Protein AF-A0A3N0ZVV1-F1 (afdb_monomer_lite)

Secondary structure (DSSP, 8-state):
----SSS-B-TTSPBPP-------SSS-EE-TT-EE-S-TT-TTSEEPPTT-EE--

Sequence (56 aa):
MAKNDTYIVDDKGNFSDWIELYNSSDAEVSLSGYYLTDNFDTLNMWKMPTGTGIPA

Radius of gyration: 14.26 Å; chains: 1; bounding box: 24×33×29 Å

Foldseek 3Di:
DDPQPDDDAPPVRDDDDDDDDADPDQAKDDQQQAADDPDPVDRHPGGDHHPDIHGD

pLDDT: mean 85.62, std 15.95, range [43.16, 98.06]

Structure (mmCIF, N/CA/C/O backbone):
data_AF-A0A3N0ZVV1-F1
#
_entry.id   AF-A0A3N0ZVV1-F1
#
loop_
_atom_site.group_PDB
_atom_site.id
_atom_site.type_symbol
_atom_site.label_atom_id
_atom_site.label_alt_id
_atom_site.label_comp_id
_atom_site.label_asym_id
_atom_site.label_entity_id
_atom_site.label_seq_id
_atom_site.pdbx_PDB_ins_code
_atom_site.Cartn_x
_atom_site.Cartn_y
_atom_site.Cartn_z
_atom_site.occupancy
_atom_site.B_iso_or_equiv
_atom_site.auth_seq_id
_atom_site.auth_comp_id
_atom_site.auth_asym_id
_atom_site.auth_atom_id
_atom_site.pdbx_PDB_model_num
ATOM 1 N N . MET A 1 1 ? -4.538 7.442 -16.151 1.00 45.59 1 MET A N 1
ATOM 2 C CA . MET A 1 1 ? -3.348 8.270 -1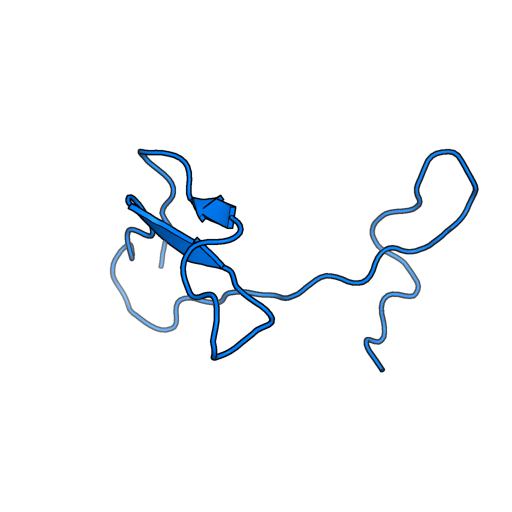5.863 1.00 45.59 1 MET A CA 1
ATOM 3 C C . MET A 1 1 ? -3.585 8.918 -14.516 1.00 45.59 1 MET A C 1
ATOM 5 O O . MET A 1 1 ? -4.709 9.367 -14.295 1.00 45.59 1 MET A O 1
ATOM 9 N N . ALA A 1 2 ? -2.616 8.862 -13.604 1.00 43.16 2 ALA A N 1
ATOM 10 C CA . ALA A 1 2 ? -2.770 9.442 -12.274 1.00 43.16 2 ALA A CA 1
ATOM 11 C C . ALA A 1 2 ? -2.927 10.974 -12.383 1.00 43.16 2 ALA A C 1
ATOM 13 O O . ALA A 1 2 ? -2.287 11.604 -13.221 1.00 43.16 2 ALA A O 1
ATOM 14 N N . LYS A 1 3 ? -3.837 11.568 -11.599 1.00 53.12 3 LYS A N 1
ATOM 15 C CA . LYS A 1 3 ? -4.127 13.017 -11.583 1.00 53.12 3 LYS A CA 1
ATOM 16 C C . LYS A 1 3 ? -3.286 13.714 -10.510 1.00 53.12 3 LYS A C 1
ATOM 18 O O . LYS A 1 3 ? -3.812 14.254 -9.540 1.00 53.12 3 LYS A O 1
ATOM 23 N N . ASN A 1 4 ? -1.972 13.662 -10.662 1.00 55.66 4 ASN A N 1
ATOM 24 C CA . ASN A 1 4 ? -1.038 14.163 -9.658 1.00 55.66 4 ASN A CA 1
ATOM 25 C C . ASN A 1 4 ? -0.569 15.576 -10.026 1.00 55.66 4 ASN A C 1
ATOM 27 O O . ASN A 1 4 ? 0.610 15.791 -10.270 1.00 55.66 4 ASN A O 1
ATOM 31 N N . ASP A 1 5 ? -1.495 16.537 -10.086 1.00 55.94 5 ASP A N 1
ATOM 32 C CA . ASP A 1 5 ? -1.219 17.893 -10.593 1.00 55.94 5 ASP A CA 1
ATOM 33 C C . ASP A 1 5 ? -0.562 18.836 -9.554 1.00 55.94 5 ASP A C 1
ATOM 35 O O . ASP A 1 5 ? -0.240 19.976 -9.890 1.00 55.94 5 ASP A O 1
ATOM 39 N N . THR A 1 6 ? -0.396 18.429 -8.281 1.00 57.88 6 THR A N 1
ATOM 40 C CA . THR A 1 6 ? -0.073 19.396 -7.202 1.00 57.88 6 THR A CA 1
ATOM 41 C C . THR A 1 6 ? 0.854 18.945 -6.066 1.00 57.88 6 THR A C 1
ATOM 43 O O . THR A 1 6 ? 1.206 19.794 -5.250 1.00 57.88 6 THR A O 1
ATOM 46 N N . TYR A 1 7 ? 1.257 17.672 -5.950 1.00 55.56 7 TYR A N 1
ATOM 47 C CA . TYR A 1 7 ? 1.772 17.178 -4.656 1.00 55.56 7 TYR A CA 1
ATOM 48 C C . TYR A 1 7 ? 3.299 17.141 -4.490 1.00 55.56 7 TYR A C 1
ATOM 50 O O . TYR A 1 7 ? 3.798 17.678 -3.503 1.00 55.56 7 TYR A O 1
ATOM 58 N N . ILE A 1 8 ? 4.062 16.529 -5.403 1.00 60.81 8 ILE A N 1
ATOM 59 C CA . ILE A 1 8 ? 5.529 16.443 -5.278 1.00 60.81 8 ILE A CA 1
ATOM 60 C C . ILE A 1 8 ? 6.165 16.636 -6.653 1.00 60.81 8 ILE A C 1
ATOM 62 O O . ILE A 1 8 ? 5.965 15.821 -7.554 1.00 60.81 8 ILE A O 1
ATOM 66 N N . VAL A 1 9 ? 6.918 17.727 -6.792 1.00 67.38 9 VAL A N 1
ATOM 67 C CA . VAL A 1 9 ? 7.729 18.017 -7.972 1.00 67.38 9 VAL A CA 1
ATOM 68 C C . VAL A 1 9 ? 9.165 17.573 -7.700 1.00 67.38 9 VAL A C 1
ATOM 70 O O . VAL A 1 9 ? 9.702 17.850 -6.625 1.00 67.38 9 VAL A O 1
ATOM 73 N N . ASP A 1 10 ? 9.771 16.848 -8.635 1.00 71.44 10 ASP A N 1
ATOM 74 C CA . ASP A 1 10 ? 11.195 16.531 -8.554 1.00 71.44 10 ASP A CA 1
ATOM 75 C C . ASP A 1 10 ? 12.059 17.786 -8.804 1.00 71.44 10 ASP A C 1
ATOM 77 O O . ASP A 1 10 ? 11.569 18.870 -9.137 1.00 71.44 10 ASP A O 1
ATOM 81 N N . ASP A 1 11 ? 13.376 17.644 -8.655 1.00 74.44 11 ASP A N 1
ATOM 82 C CA . ASP A 1 11 ? 14.364 18.703 -8.892 1.00 7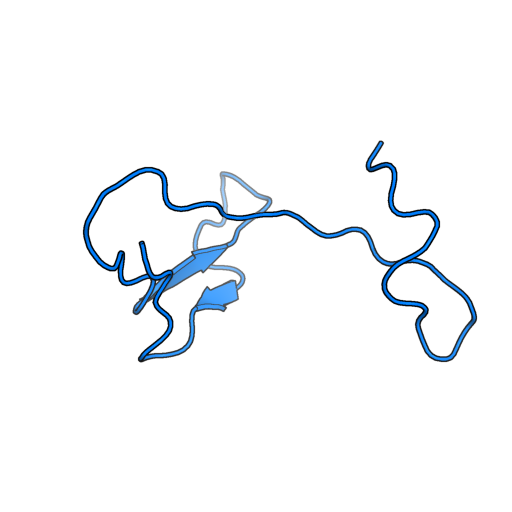4.44 11 ASP A CA 1
ATOM 83 C C . ASP A 1 11 ? 14.392 19.222 -10.345 1.00 74.44 11 ASP A C 1
ATOM 85 O O . ASP A 1 11 ? 15.045 20.227 -10.637 1.00 74.44 11 ASP A O 1
ATOM 89 N N . LYS A 1 12 ? 13.669 18.559 -11.254 1.00 76.00 12 LYS A N 1
ATOM 90 C CA . LYS A 1 12 ? 13.562 18.870 -12.681 1.00 76.00 12 LYS A CA 1
ATOM 91 C C . LYS A 1 12 ? 12.186 19.398 -13.082 1.00 76.00 12 LYS A C 1
ATOM 93 O O . LYS A 1 12 ? 11.983 19.672 -14.264 1.00 76.00 12 LYS A O 1
ATOM 98 N N . GLY A 1 13 ? 11.262 19.586 -12.141 1.00 72.94 13 GLY A N 1
ATOM 99 C CA . GLY A 1 13 ? 9.929 20.102 -12.444 1.00 72.94 13 GLY A CA 1
ATOM 100 C C . GLY A 1 13 ? 8.911 19.032 -12.857 1.00 72.94 13 GLY A C 1
ATOM 101 O O . GLY A 1 13 ? 7.822 19.398 -13.297 1.00 72.94 13 GLY A O 1
ATOM 102 N N . ASN A 1 14 ? 9.232 17.738 -12.739 1.00 73.81 14 ASN A N 1
ATOM 103 C CA . ASN A 1 14 ? 8.319 16.653 -13.097 1.00 73.81 14 ASN A CA 1
ATOM 104 C C . ASN A 1 14 ? 7.498 16.189 -11.897 1.00 73.81 14 ASN A C 1
ATOM 106 O O . ASN A 1 14 ? 8.002 16.054 -10.780 1.00 73.81 14 ASN A O 1
ATOM 110 N N . PHE A 1 15 ? 6.244 15.846 -12.164 1.00 71.44 15 PHE A N 1
ATOM 111 C CA . PHE A 1 15 ? 5.398 15.134 -11.219 1.00 71.44 15 PHE A CA 1
ATOM 112 C C . PHE A 1 15 ? 5.634 13.640 -11.390 1.00 71.44 15 PHE A C 1
ATOM 114 O O . PHE A 1 15 ? 5.396 13.086 -12.463 1.00 71.44 15 PHE A O 1
ATOM 121 N N . SER A 1 16 ? 6.131 12.995 -10.340 1.00 71.19 16 SER A N 1
ATOM 122 C CA . SER A 1 16 ? 6.244 11.539 -10.339 1.00 71.19 16 SER A CA 1
ATOM 123 C C . SER A 1 16 ? 4.867 10.909 -10.157 1.00 71.19 16 SER A C 1
ATOM 125 O O . SER A 1 16 ? 4.042 11.383 -9.366 1.00 71.19 16 SER A O 1
ATOM 127 N N . ASP A 1 17 ? 4.630 9.811 -10.870 1.00 74.06 17 ASP A N 1
ATOM 128 C CA . ASP A 1 17 ? 3.501 8.945 -10.566 1.00 74.06 17 ASP A CA 1
ATOM 129 C C . ASP A 1 17 ? 3.682 8.354 -9.163 1.00 74.06 17 ASP A C 1
ATOM 131 O O . ASP A 1 17 ? 4.780 7.972 -8.755 1.00 74.06 17 ASP A O 1
ATOM 135 N N . TRP A 1 18 ? 2.587 8.287 -8.416 1.00 79.44 18 TRP A N 1
ATOM 136 C CA . TRP A 1 18 ? 2.537 7.661 -7.102 1.00 79.44 18 TRP A CA 1
ATOM 137 C C . TRP A 1 18 ? 1.269 6.818 -6.992 1.00 79.44 18 TRP A C 1
ATOM 139 O O . TRP A 1 18 ? 0.292 7.034 -7.717 1.00 79.44 18 TRP A O 1
ATOM 149 N N . ILE A 1 19 ? 1.310 5.842 -6.092 1.00 84.88 19 ILE A N 1
ATOM 150 C CA . ILE A 1 19 ? 0.166 5.012 -5.720 1.00 84.88 19 ILE A CA 1
ATOM 151 C C . ILE A 1 19 ? -0.165 5.254 -4.251 1.00 84.88 19 ILE A C 1
ATOM 153 O O . ILE A 1 19 ? 0.738 5.443 -3.434 1.00 84.88 19 ILE A O 1
ATOM 157 N N . GLU A 1 20 ? -1.452 5.238 -3.916 1.00 88.50 20 GLU A N 1
ATOM 158 C CA . GLU A 1 20 ? -1.920 5.334 -2.535 1.00 88.50 20 GLU A CA 1
ATOM 159 C C . GLU A 1 20 ? -2.221 3.946 -1.977 1.00 88.50 20 GLU A C 1
ATOM 161 O O . GLU A 1 20 ? -2.879 3.137 -2.635 1.00 88.50 20 GLU A O 1
ATOM 166 N N . LEU A 1 21 ? -1.784 3.687 -0.745 1.00 91.25 21 LEU A N 1
ATOM 167 C CA . LEU A 1 21 ? -2.220 2.538 0.038 1.00 91.25 21 LEU A CA 1
ATOM 168 C C . LEU A 1 21 ? -3.033 3.053 1.224 1.00 91.25 21 LEU A C 1
ATOM 170 O O . LEU A 1 21 ? -2.518 3.801 2.051 1.00 91.25 21 LEU A O 1
ATOM 174 N N . TYR A 1 22 ? -4.294 2.636 1.301 1.00 93.81 22 TYR A N 1
ATOM 175 C CA . TYR A 1 22 ? -5.209 2.988 2.382 1.00 93.81 22 TYR A CA 1
ATOM 176 C C . TYR A 1 22 ? -5.597 1.737 3.172 1.00 93.81 22 TYR A C 1
ATOM 178 O O . TYR A 1 22 ? -5.947 0.707 2.592 1.00 93.81 22 TYR A O 1
ATOM 186 N N . ASN A 1 23 ? -5.544 1.840 4.498 1.00 96.19 23 ASN A N 1
ATOM 187 C CA . ASN A 1 23 ? -6.013 0.808 5.410 1.00 96.19 23 ASN A CA 1
ATOM 188 C C . ASN A 1 23 ? -7.455 1.118 5.826 1.00 96.19 23 ASN A C 1
ATOM 190 O O . ASN A 1 23 ? -7.706 2.102 6.509 1.00 96.19 23 ASN A O 1
ATOM 194 N N . SER A 1 24 ? -8.400 0.271 5.421 1.00 97.00 24 SER A N 1
ATOM 195 C C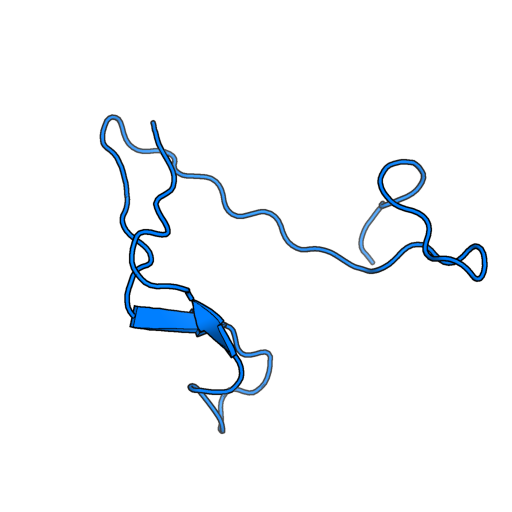A . SER A 1 24 ? -9.822 0.433 5.749 1.00 97.00 24 SER A CA 1
ATOM 196 C C . SER A 1 24 ? -10.252 -0.295 7.029 1.00 97.00 24 SER A C 1
ATOM 198 O O . SER A 1 24 ? -11.452 -0.447 7.261 1.00 97.00 24 SER A O 1
ATOM 200 N N . SER A 1 25 ? -9.309 -0.852 7.789 1.00 96.69 25 SER A N 1
ATOM 201 C CA . SER A 1 25 ? -9.585 -1.554 9.046 1.00 96.69 25 SER A CA 1
ATOM 202 C C . SER A 1 25 ? -9.467 -0.621 10.254 1.00 96.69 25 SER A C 1
ATOM 204 O O . SER A 1 25 ? -9.061 0.528 10.127 1.00 96.69 25 SER A O 1
ATOM 206 N N . ASP A 1 26 ? -9.838 -1.117 11.431 1.00 97.56 26 ASP A N 1
ATOM 207 C CA . ASP A 1 26 ? -9.742 -0.417 12.716 1.00 97.56 26 ASP A CA 1
ATOM 208 C C . ASP A 1 26 ? -8.441 -0.724 13.484 1.00 97.56 26 ASP A C 1
ATOM 210 O O . ASP A 1 26 ? -8.282 -0.320 14.637 1.00 97.56 26 ASP A O 1
ATOM 214 N N . ALA A 1 27 ? -7.496 -1.421 12.849 1.00 97.94 27 ALA A N 1
ATOM 215 C CA . ALA A 1 27 ? -6.212 -1.801 13.423 1.00 97.94 27 ALA A CA 1
ATOM 216 C C . ALA A 1 27 ? -5.056 -1.482 12.466 1.00 97.94 27 ALA A C 1
ATOM 218 O O . ALA A 1 27 ? -5.236 -1.399 11.255 1.00 97.94 27 ALA A O 1
ATOM 219 N N . GLU A 1 28 ? -3.843 -1.334 13.001 1.00 97.44 28 GLU A N 1
ATOM 220 C CA . GLU A 1 28 ? -2.649 -1.135 12.177 1.00 97.44 28 GLU A CA 1
ATOM 221 C C . GLU A 1 28 ? -2.368 -2.362 11.293 1.00 97.44 28 GLU A C 1
ATOM 223 O O . GLU A 1 28 ? -2.327 -3.500 11.770 1.00 97.44 28 GLU A O 1
ATOM 228 N N . VAL A 1 29 ? -2.110 -2.123 10.005 1.00 97.94 29 VAL A N 1
ATOM 229 C CA . VAL A 1 29 ? -1.662 -3.146 9.054 1.00 97.94 29 VAL A CA 1
ATOM 230 C C . VAL A 1 29 ? -0.162 -3.002 8.827 1.00 97.94 29 VAL A C 1
ATOM 232 O O . VAL A 1 29 ? 0.304 -2.022 8.246 1.00 97.94 29 VAL A O 1
ATOM 235 N N . SER A 1 30 ? 0.607 -4.006 9.250 1.00 97.44 30 SER A N 1
ATOM 236 C CA . SER A 1 30 ? 2.048 -4.055 8.989 1.00 97.44 30 SER A CA 1
ATOM 237 C C . SER A 1 30 ? 2.333 -4.480 7.550 1.00 97.44 30 SER A C 1
ATOM 239 O O . SER A 1 30 ? 1.879 -5.530 7.097 1.00 97.44 30 SER A O 1
ATOM 241 N N . LEU A 1 31 ? 3.156 -3.692 6.859 1.00 96.94 31 LEU A N 1
ATOM 242 C CA . LEU A 1 31 ? 3.717 -4.004 5.543 1.00 96.94 31 LEU A CA 1
ATOM 243 C C . LEU A 1 31 ? 5.155 -4.531 5.638 1.00 96.94 31 LEU A C 1
ATOM 245 O O . LEU A 1 31 ? 5.837 -4.691 4.627 1.00 96.94 31 LEU A O 1
ATOM 249 N N . SER A 1 32 ? 5.648 -4.807 6.845 1.00 97.25 32 SER A N 1
ATOM 250 C CA . SER A 1 32 ? 7.022 -5.271 7.043 1.00 97.25 32 SER A CA 1
ATOM 251 C C . SER A 1 32 ? 7.27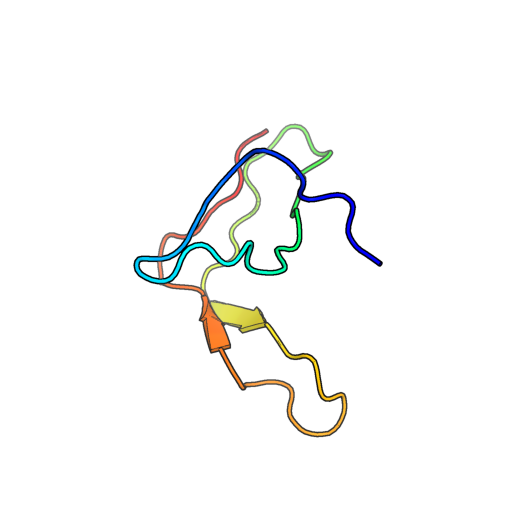9 -6.573 6.282 1.00 97.25 32 SER A C 1
ATOM 253 O O . SER A 1 32 ? 6.618 -7.583 6.509 1.00 97.25 32 SER A O 1
ATOM 255 N N . GLY A 1 33 ? 8.266 -6.559 5.382 1.00 95.56 33 GLY A N 1
ATOM 256 C CA . GLY A 1 33 ? 8.622 -7.727 4.570 1.00 95.56 33 GLY A CA 1
ATOM 257 C C . GLY A 1 33 ? 7.758 -7.951 3.326 1.00 95.56 33 GLY A C 1
ATOM 258 O O . GLY A 1 33 ? 8.033 -8.896 2.589 1.00 95.56 33 GLY A O 1
ATOM 259 N N . TYR A 1 34 ? 6.775 -7.086 3.061 1.00 96.94 34 TYR A N 1
ATOM 260 C CA . TYR A 1 34 ? 6.039 -7.072 1.798 1.00 96.94 34 TYR A CA 1
ATOM 261 C C . TYR A 1 34 ? 6.906 -6.499 0.675 1.00 96.94 34 TYR A C 1
ATOM 263 O O . TYR A 1 34 ? 7.929 -5.849 0.918 1.00 96.94 34 TYR A O 1
ATOM 271 N N . TYR A 1 35 ? 6.473 -6.734 -0.562 1.00 97.12 35 TYR A N 1
ATOM 272 C CA . TYR A 1 35 ? 7.123 -6.214 -1.754 1.00 97.12 35 TYR A CA 1
ATOM 273 C C . TYR A 1 35 ? 6.127 -5.470 -2.643 1.00 97.12 35 TYR A C 1
ATOM 275 O O . TYR A 1 35 ? 4.974 -5.881 -2.767 1.00 97.12 35 TYR A O 1
ATOM 283 N N . LEU A 1 36 ? 6.591 -4.391 -3.271 1.00 94.94 36 LEU A N 1
ATOM 284 C CA . LEU A 1 36 ? 5.911 -3.729 -4.377 1.00 94.94 36 LEU A CA 1
ATOM 285 C C . LEU A 1 36 ? 6.543 -4.194 -5.690 1.00 94.94 36 LEU A C 1
ATOM 287 O O . LEU A 1 36 ? 7.771 -4.248 -5.814 1.00 94.94 36 LEU A O 1
ATOM 291 N N . THR A 1 37 ? 5.694 -4.520 -6.657 1.00 95.50 37 THR A N 1
ATOM 292 C CA . THR A 1 37 ? 6.089 -4.894 -8.013 1.00 95.50 37 THR A CA 1
ATOM 293 C C . THR A 1 37 ? 5.075 -4.366 -9.022 1.00 95.50 37 THR A C 1
ATOM 295 O O . THR A 1 37 ? 3.883 -4.285 -8.722 1.00 95.50 37 THR A O 1
ATOM 298 N N . ASP A 1 38 ? 5.551 -4.030 -10.214 1.00 94.00 38 ASP A N 1
ATOM 299 C CA . ASP A 1 38 ? 4.751 -3.777 -11.414 1.00 94.00 38 ASP A CA 1
ATOM 300 C C . ASP A 1 38 ? 4.855 -4.929 -12.436 1.00 94.00 38 ASP A C 1
ATOM 302 O O . ASP A 1 38 ? 4.248 -4.875 -13.506 1.00 94.00 38 ASP A O 1
ATOM 306 N N . ASN A 1 39 ? 5.584 -5.997 -12.094 1.00 95.81 39 ASN A N 1
ATOM 307 C CA . ASN A 1 39 ? 5.820 -7.161 -12.935 1.00 95.81 39 ASN A CA 1
ATOM 308 C C . ASN A 1 39 ? 5.375 -8.452 -12.229 1.00 95.81 39 ASN A C 1
ATOM 310 O O . ASN A 1 39 ? 5.985 -8.894 -11.252 1.00 95.81 39 ASN A O 1
ATOM 314 N N . PHE A 1 40 ? 4.351 -9.111 -12.775 1.00 95.56 40 PHE A N 1
ATOM 315 C CA . PHE A 1 40 ? 3.814 -10.364 -12.232 1.00 95.56 40 PHE A CA 1
ATOM 316 C C . PHE A 1 40 ? 4.816 -11.526 -12.232 1.00 95.56 40 PHE A C 1
ATOM 318 O O . PHE A 1 40 ? 4.694 -12.421 -11.398 1.00 95.56 40 PHE A O 1
ATOM 325 N N . ASP A 1 41 ? 5.830 -11.494 -13.099 1.00 98.06 41 ASP A N 1
ATOM 326 C CA . ASP A 1 41 ? 6.892 -12.503 -13.122 1.00 98.06 41 ASP A CA 1
ATOM 327 C C . ASP A 1 41 ? 7.999 -12.214 -12.091 1.00 98.06 41 ASP A C 1
ATOM 329 O O . ASP A 1 41 ? 8.812 -13.086 -11.788 1.00 98.06 41 ASP A O 1
ATOM 333 N N . THR A 1 42 ? 8.055 -10.995 -11.534 1.00 97.25 42 THR A N 1
ATOM 334 C CA . THR A 1 42 ? 9.089 -10.569 -10.575 1.00 97.25 42 THR A CA 1
ATOM 335 C C . THR A 1 42 ? 8.459 -9.932 -9.340 1.00 97.25 42 THR A C 1
ATOM 337 O O . THR A 1 42 ? 8.354 -8.716 -9.222 1.00 97.25 42 THR A O 1
ATOM 340 N N . LEU A 1 43 ? 8.066 -10.749 -8.365 1.00 96.12 43 LEU A N 1
ATOM 341 C CA . LEU A 1 43 ? 7.298 -10.278 -7.203 1.00 96.12 43 LEU A CA 1
ATOM 342 C C . LEU A 1 43 ? 8.114 -9.544 -6.123 1.00 96.12 43 LEU A C 1
ATOM 344 O O . LEU A 1 43 ? 7.539 -9.072 -5.149 1.00 96.12 43 LEU A O 1
ATOM 348 N N . ASN A 1 44 ? 9.439 -9.449 -6.259 1.00 96.50 44 ASN A N 1
ATOM 349 C CA . ASN A 1 44 ? 10.346 -8.995 -5.199 1.00 96.50 44 ASN A CA 1
ATOM 350 C C . ASN A 1 44 ? 11.166 -7.733 -5.543 1.00 96.50 44 ASN A C 1
ATOM 352 O O . ASN A 1 44 ? 12.264 -7.562 -5.01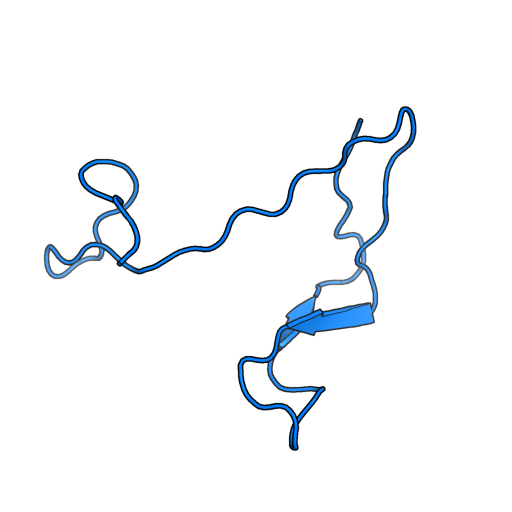4 1.00 96.50 44 ASN A O 1
ATOM 356 N N . MET A 1 45 ? 10.648 -6.851 -6.403 1.00 95.75 45 MET A N 1
ATOM 357 C CA . MET A 1 45 ? 11.382 -5.678 -6.903 1.00 95.75 45 MET A CA 1
ATOM 358 C C . MET A 1 45 ? 11.729 -4.656 -5.816 1.00 95.75 45 MET A C 1
ATOM 360 O O . MET A 1 45 ? 12.889 -4.263 -5.696 1.00 95.75 45 MET A O 1
ATOM 364 N N . TRP A 1 46 ? 10.757 -4.238 -5.002 1.00 95.56 46 TRP A N 1
ATOM 365 C CA . TRP A 1 46 ? 11.008 -3.295 -3.913 1.00 95.56 46 TRP A CA 1
ATOM 366 C C . TRP A 1 46 ? 10.488 -3.827 -2.588 1.00 95.56 46 TRP A C 1
ATOM 368 O O . TRP A 1 46 ? 9.291 -4.039 -2.431 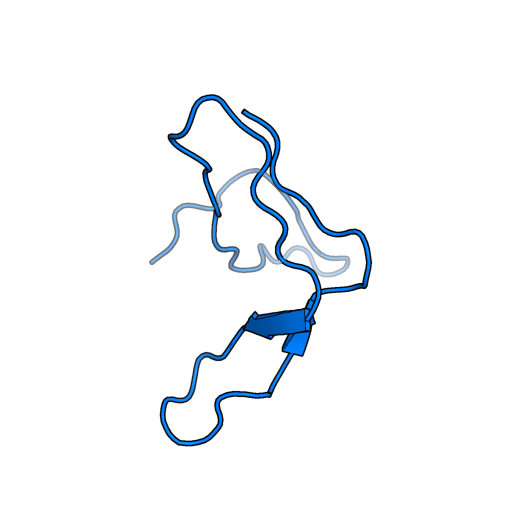1.00 95.56 46 TRP A O 1
ATOM 378 N N . LYS A 1 47 ? 11.391 -4.043 -1.629 1.00 97.12 47 LYS A N 1
ATOM 379 C CA . LYS A 1 47 ? 11.042 -4.513 -0.287 1.00 97.12 47 LYS A CA 1
ATOM 380 C C . LYS A 1 47 ? 10.625 -3.339 0.593 1.00 97.12 47 LYS A C 1
ATOM 382 O O . LYS A 1 47 ? 11.400 -2.400 0.766 1.00 97.12 47 LYS A O 1
ATOM 387 N N . MET A 1 48 ? 9.461 -3.448 1.222 1.00 96.88 48 MET A N 1
ATOM 388 C CA . MET A 1 48 ? 9.032 -2.524 2.268 1.00 96.88 48 MET A CA 1
ATOM 389 C C . MET A 1 48 ? 10.003 -2.579 3.462 1.00 96.88 48 MET A C 1
ATOM 391 O O . MET A 1 48 ? 10.370 -3.682 3.899 1.00 96.88 48 MET A O 1
ATOM 395 N N . PRO A 1 49 ? 10.426 -1.427 4.014 1.00 96.50 49 PRO A N 1
ATOM 396 C CA . PRO A 1 49 ? 11.253 -1.389 5.214 1.00 96.50 49 PRO A CA 1
ATOM 397 C C . PRO A 1 49 ? 10.628 -2.134 6.402 1.00 96.50 49 PRO A C 1
ATOM 399 O O . PRO A 1 49 ? 9.410 -2.226 6.561 1.00 96.50 49 PRO A O 1
ATOM 402 N N . THR A 1 50 ? 11.479 -2.667 7.278 1.00 96.62 50 THR A N 1
ATOM 403 C CA . THR A 1 50 ? 11.017 -3.223 8.555 1.00 96.62 50 THR A CA 1
ATOM 404 C C . THR A 1 50 ? 10.424 -2.104 9.410 1.00 96.62 50 THR A C 1
ATOM 406 O O . THR A 1 50 ? 11.042 -1.054 9.560 1.00 96.62 50 THR A O 1
ATOM 409 N N . GLY A 1 51 ? 9.249 -2.343 9.992 1.00 95.56 51 GLY A N 1
ATOM 410 C CA . GLY A 1 51 ? 8.514 -1.354 10.781 1.00 95.56 51 GLY A CA 1
ATOM 411 C C . GLY A 1 51 ? 7.583 -0.459 9.960 1.00 95.56 51 GLY A C 1
ATOM 412 O O . GLY A 1 51 ? 6.959 0.425 10.533 1.00 95.56 51 GLY A O 1
ATOM 413 N N . THR A 1 52 ? 7.456 -0.669 8.644 1.00 96.06 52 THR A N 1
ATOM 414 C CA . THR A 1 52 ? 6.425 0.010 7.850 1.00 96.06 52 THR A CA 1
ATOM 415 C C . THR A 1 52 ? 5.051 -0.539 8.221 1.00 96.06 52 THR A C 1
ATOM 417 O O . THR A 1 52 ? 4.789 -1.730 8.036 1.00 96.06 52 THR A O 1
ATOM 420 N N . GLY A 1 53 ? 4.181 0.332 8.721 1.00 96.19 53 GLY A N 1
ATOM 421 C CA . GLY A 1 53 ? 2.787 0.042 9.030 1.00 96.19 53 GLY A CA 1
ATOM 422 C C . GLY A 1 53 ? 1.881 1.170 8.548 1.00 96.19 53 GLY A C 1
ATOM 423 O O . GLY A 1 53 ? 2.312 2.321 8.455 1.00 96.19 53 GLY A O 1
ATOM 424 N N . ILE A 1 54 ? 0.643 0.823 8.204 1.00 97.06 54 ILE A N 1
ATOM 425 C CA . ILE A 1 54 ? -0.416 1.785 7.900 1.00 97.06 54 ILE A CA 1
ATOM 426 C C . ILE A 1 54 ? -1.400 1.754 9.079 1.00 97.06 54 ILE A C 1
ATOM 428 O O . ILE A 1 54 ? -2.008 0.705 9.312 1.00 97.06 54 ILE A O 1
ATOM 432 N N . PRO A 1 55 ? -1.544 2.852 9.844 1.00 96.06 55 PRO A N 1
ATOM 433 C CA . PRO A 1 55 ? -2.478 2.917 10.967 1.00 96.06 55 PRO A CA 1
ATOM 434 C C . PRO A 1 55 ? -3.941 2.837 10.498 1.00 96.06 55 PRO A C 1
ATOM 436 O O . PRO A 1 55 ? -4.209 2.833 9.294 1.00 96.06 55 PRO A O 1
ATOM 439 N N . ALA A 1 56 ? -4.860 2.730 11.459 1.00 91.44 56 ALA A N 1
ATOM 440 C CA . ALA A 1 56 ? -6.298 2.895 11.231 1.00 91.44 56 ALA A CA 1
ATOM 441 C C . ALA A 1 56 ? -6.670 4.361 10.949 1.00 91.44 56 ALA A C 1
ATOM 443 O O . ALA A 1 56 ? -5.947 5.255 11.456 1.00 91.44 56 ALA A O 1
#